Protein AF-J2ZUB1-F1 (afdb_monomer)

Mean predicted aligned error: 3.46 Å

Foldseek 3Di:
DDFDFEEADQDP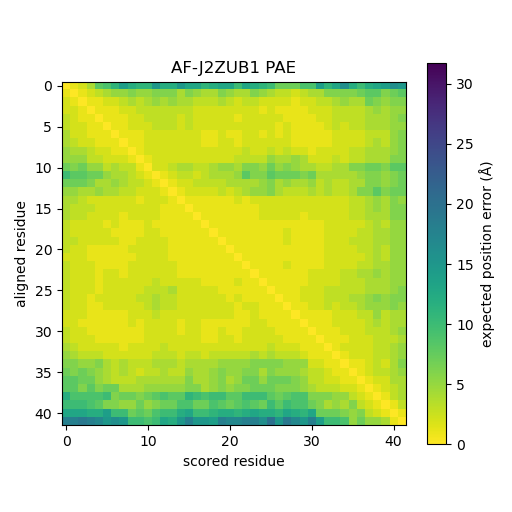VHDVRRVVVRVVVVGNDYDYDPDDPPPDDD

Secondary structure (DSSP, 8-state):
------B----TTHHHHHHHHHHHTT-S--B--SS--TTS--

Structure (mmCIF, N/CA/C/O backbone):
data_AF-J2ZUB1-F1
#
_entry.id   AF-J2ZUB1-F1
#
loop_
_atom_site.group_PDB
_atom_site.id
_atom_site.type_symbol
_atom_site.label_atom_id
_atom_site.label_alt_id
_atom_site.label_comp_id
_atom_site.label_asym_id
_atom_site.label_entity_id
_atom_site.label_seq_id
_atom_site.pdbx_PDB_ins_code
_atom_site.Cartn_x
_atom_site.Cartn_y
_atom_site.Cartn_z
_atom_site.occupancy
_atom_site.B_iso_or_equiv
_atom_site.auth_seq_id
_atom_site.auth_comp_id
_atom_site.auth_asym_id
_atom_site.auth_atom_id
_atom_site.pdbx_PDB_model_num
ATOM 1 N N . MET A 1 1 ? -21.490 -0.835 5.892 1.00 83.62 1 MET A N 1
ATOM 2 C CA . MET A 1 1 ? -20.120 -0.724 6.438 1.00 83.62 1 MET A CA 1
ATOM 3 C C . MET A 1 1 ? -19.337 0.229 5.551 1.00 83.62 1 MET A C 1
ATOM 5 O O . MET A 1 1 ? -19.365 0.044 4.340 1.00 83.62 1 MET A O 1
ATOM 9 N N . LEU A 1 2 ? -18.740 1.278 6.118 1.00 92.00 2 LEU A N 1
ATOM 10 C CA . LEU A 1 2 ? -17.958 2.261 5.360 1.00 92.00 2 LEU A CA 1
ATOM 11 C C . LEU A 1 2 ? -16.642 1.634 4.885 1.00 92.00 2 LEU A C 1
ATOM 13 O O . LEU A 1 2 ? -15.983 0.943 5.659 1.00 92.00 2 LEU A O 1
ATOM 17 N N . LYS A 1 3 ? -16.282 1.872 3.618 1.00 96.06 3 LYS A N 1
ATOM 18 C CA . LYS A 1 3 ? -14.990 1.476 3.051 1.00 96.06 3 LYS A CA 1
ATOM 19 C C . LYS A 1 3 ? -14.061 2.679 3.061 1.00 96.06 3 LYS A C 1
ATOM 21 O O . LYS A 1 3 ? -14.371 3.685 2.430 1.00 96.06 3 LYS A O 1
ATOM 26 N N . ILE A 1 4 ? -12.955 2.575 3.788 1.00 97.19 4 ILE A N 1
ATOM 27 C CA . ILE A 1 4 ? -11.983 3.659 3.955 1.00 97.19 4 ILE A CA 1
ATOM 28 C C . ILE A 1 4 ? -10.581 3.104 3.735 1.00 97.19 4 ILE A C 1
ATOM 30 O O . ILE A 1 4 ? -10.276 1.988 4.163 1.00 97.19 4 ILE A O 1
ATOM 34 N N . GLY A 1 5 ? -9.756 3.900 3.064 1.00 97.38 5 GLY A N 1
ATOM 35 C CA . GLY A 1 5 ? -8.318 3.711 3.004 1.00 97.38 5 GLY A CA 1
ATOM 36 C C . GLY A 1 5 ? -7.648 4.739 2.111 1.00 97.38 5 GLY A C 1
ATOM 37 O O . GLY A 1 5 ? -8.204 5.809 1.857 1.00 97.38 5 GLY A O 1
ATOM 38 N N . SER A 1 6 ? -6.442 4.418 1.665 1.00 97.50 6 SER A N 1
ATOM 39 C CA . SER A 1 6 ? -5.513 5.359 1.042 1.00 97.50 6 SER A CA 1
ATOM 40 C C . SER A 1 6 ? -4.920 4.815 -0.258 1.00 97.50 6 SER A C 1
ATOM 42 O O . SER A 1 6 ? -5.145 3.670 -0.661 1.00 97.50 6 SER A O 1
ATOM 44 N N . HIS A 1 7 ? -4.174 5.675 -0.948 1.00 96.00 7 HIS A N 1
ATOM 45 C CA . HIS A 1 7 ? -3.281 5.239 -2.008 1.00 96.00 7 HIS A CA 1
ATOM 46 C C . HIS A 1 7 ? -2.040 4.585 -1.387 1.00 96.00 7 HIS A C 1
ATOM 48 O O . HIS A 1 7 ? -1.421 5.189 -0.512 1.00 96.00 7 HIS A O 1
ATOM 54 N N . VAL A 1 8 ? -1.684 3.388 -1.849 1.00 96.25 8 VAL A N 1
ATOM 55 C CA . VAL A 1 8 ? -0.571 2.578 -1.320 1.00 96.25 8 VAL A CA 1
ATOM 56 C C . VAL A 1 8 ? 0.447 2.264 -2.415 1.00 96.25 8 VAL A C 1
ATOM 58 O O . VAL A 1 8 ? 0.158 2.397 -3.609 1.00 96.25 8 VAL A O 1
ATOM 61 N N . SER A 1 9 ? 1.662 1.873 -2.032 1.00 92.50 9 SER A N 1
ATOM 62 C CA . SER A 1 9 ? 2.746 1.664 -2.990 1.00 92.50 9 SER A CA 1
ATOM 63 C C . SER A 1 9 ? 2.590 0.355 -3.765 1.00 92.50 9 SER A C 1
ATOM 65 O O . SER A 1 9 ? 2.657 -0.741 -3.212 1.00 92.50 9 SER A O 1
ATOM 67 N N . PH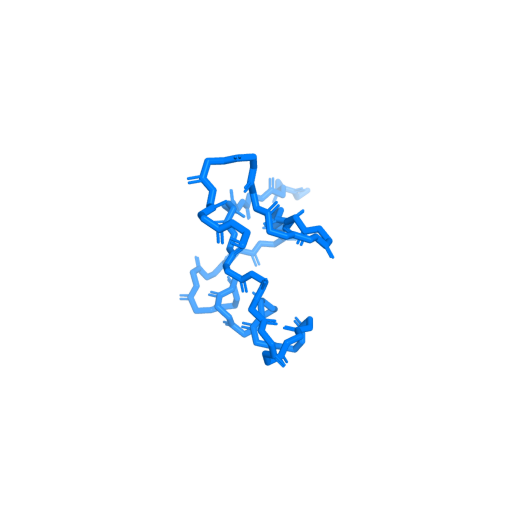E A 1 10 ? 2.452 0.461 -5.086 1.00 92.69 10 PHE A N 1
ATOM 68 C CA . PHE A 1 10 ? 2.533 -0.676 -6.001 1.00 92.69 10 PHE A CA 1
ATOM 69 C C . PHE A 1 10 ? 3.892 -0.665 -6.701 1.00 92.69 10 PHE A C 1
ATOM 71 O O . PHE A 1 10 ? 4.078 -0.082 -7.768 1.00 92.69 10 PHE A O 1
ATOM 78 N N . SER A 1 11 ? 4.876 -1.253 -6.025 1.00 83.44 11 SER A N 1
ATOM 79 C CA . SER A 1 11 ? 6.258 -1.353 -6.501 1.00 83.44 11 SER A CA 1
ATOM 80 C C . SER A 1 11 ? 6.508 -2.682 -7.226 1.00 83.44 11 SER A C 1
ATOM 82 O O . SER A 1 11 ? 5.601 -3.496 -7.391 1.00 83.44 11 SER A O 1
ATOM 84 N N . GLY A 1 12 ? 7.762 -2.966 -7.596 1.00 84.38 12 GLY A N 1
ATOM 85 C CA . GLY A 1 12 ? 8.162 -4.270 -8.151 1.00 84.38 12 GLY A CA 1
ATOM 86 C C . GLY A 1 12 ? 7.876 -5.475 -7.237 1.00 84.38 12 GLY A C 1
ATOM 87 O O . GLY A 1 12 ? 8.004 -6.612 -7.676 1.00 84.38 12 GLY A O 1
ATOM 88 N N . LYS A 1 13 ? 7.461 -5.240 -5.983 1.00 89.81 13 LYS A N 1
ATOM 89 C CA . LYS A 1 13 ? 6.971 -6.268 -5.052 1.00 89.81 13 LYS A CA 1
ATOM 90 C C . LYS A 1 13 ? 5.523 -6.709 -5.328 1.00 89.81 13 LYS A C 1
ATOM 92 O O . LYS A 1 13 ? 5.076 -7.706 -4.769 1.00 89.81 13 LYS A O 1
ATOM 97 N N . GLY A 1 14 ? 4.800 -5.992 -6.188 1.00 91.50 14 GLY A N 1
ATOM 98 C CA . GLY A 1 14 ? 3.471 -6.363 -6.665 1.00 91.50 14 GLY A CA 1
ATOM 99 C C . GLY A 1 14 ? 2.340 -6.160 -5.654 1.00 91.50 14 GLY A C 1
ATOM 100 O O . GLY A 1 14 ? 2.467 -5.446 -4.659 1.00 91.50 14 GLY A O 1
ATOM 101 N N . LEU A 1 15 ? 1.198 -6.792 -5.943 1.00 95.69 15 LEU A N 1
ATOM 102 C CA . LEU A 1 15 ? -0.077 -6.519 -5.266 1.00 95.69 15 LEU A CA 1
ATOM 103 C C . LEU A 1 15 ? -0.092 -6.950 -3.800 1.00 95.69 15 LEU A C 1
ATOM 105 O O . LEU A 1 15 ? -0.740 -6.297 -2.988 1.00 95.69 15 LEU A O 1
ATOM 109 N N . LEU A 1 16 ? 0.623 -8.026 -3.463 1.00 96.12 16 LEU A N 1
ATOM 110 C CA . LEU A 1 16 ? 0.679 -8.529 -2.092 1.00 96.12 16 LEU A CA 1
ATOM 111 C C . LEU A 1 16 ? 1.250 -7.467 -1.147 1.00 96.12 16 LEU A C 1
ATOM 11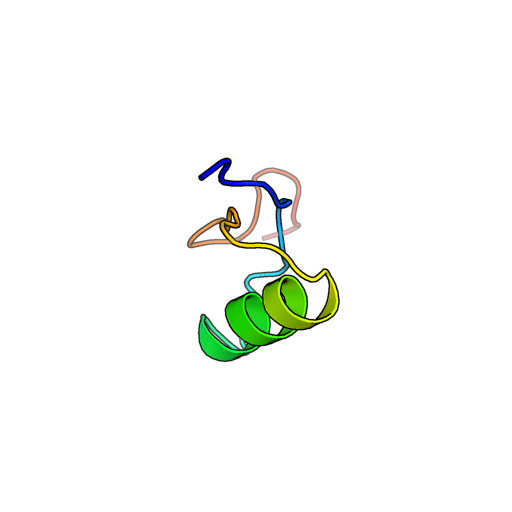3 O O . LEU A 1 16 ? 0.666 -7.203 -0.104 1.00 96.12 16 LEU A O 1
ATOM 117 N N . ASN A 1 17 ? 2.318 -6.784 -1.564 1.00 95.81 17 ASN A N 1
ATOM 118 C CA . ASN A 1 17 ? 2.924 -5.721 -0.771 1.00 95.81 17 ASN A CA 1
ATOM 119 C C . ASN A 1 17 ? 1.983 -4.520 -0.578 1.00 95.81 17 ASN A C 1
ATOM 121 O O . ASN A 1 17 ? 1.878 -4.003 0.530 1.00 95.81 17 ASN A O 1
ATOM 125 N N . ALA A 1 18 ? 1.260 -4.117 -1.626 1.00 96.94 18 ALA A N 1
ATOM 126 C CA . ALA A 1 18 ? 0.254 -3.058 -1.531 1.00 96.94 18 ALA A CA 1
ATOM 127 C C . ALA A 1 18 ? -0.892 -3.433 -0.569 1.00 96.94 18 ALA A C 1
ATOM 129 O O . ALA A 1 18 ? -1.345 -2.606 0.222 1.00 96.94 18 ALA A O 1
ATOM 130 N N . ALA A 1 19 ? -1.348 -4.689 -0.609 1.00 97.19 19 ALA A N 1
ATOM 131 C CA . ALA A 1 19 ? -2.390 -5.188 0.284 1.00 97.19 19 ALA A CA 1
ATOM 132 C C . ALA A 1 19 ? -1.915 -5.264 1.746 1.00 97.19 19 ALA A C 1
ATOM 134 O O . ALA A 1 19 ? -2.665 -4.899 2.651 1.00 97.19 19 ALA A O 1
ATOM 135 N N . GLU A 1 20 ? -0.672 -5.690 1.981 1.00 97.19 20 GLU A N 1
ATOM 136 C CA . GLU A 1 20 ? -0.049 -5.680 3.308 1.00 97.19 20 GLU A CA 1
ATOM 137 C C . GLU A 1 20 ? 0.046 -4.255 3.864 1.00 97.19 20 GLU A C 1
ATOM 139 O O . GLU A 1 20 ? -0.366 -4.020 4.998 1.00 97.19 20 GLU A O 1
ATOM 144 N N . GLU A 1 21 ? 0.502 -3.286 3.062 1.00 97.06 21 GLU A N 1
ATOM 145 C CA . GLU A 1 21 ? 0.568 -1.873 3.454 1.00 97.06 21 GLU A CA 1
ATOM 146 C 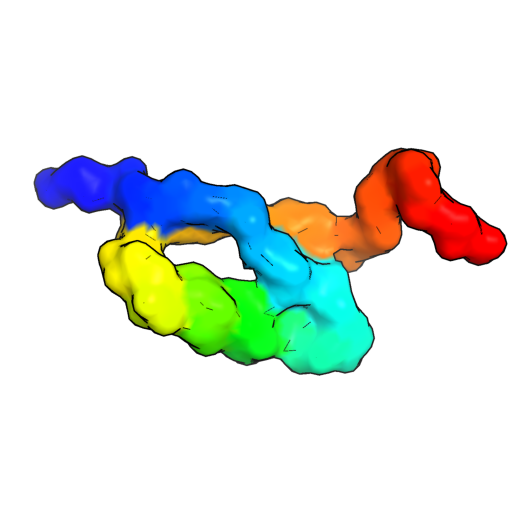C . GLU A 1 21 ? -0.819 -1.346 3.858 1.00 97.06 21 GLU A C 1
ATOM 148 O O . GLU A 1 21 ? -0.990 -0.841 4.970 1.00 97.06 21 GLU A O 1
ATOM 153 N N . ALA A 1 22 ? -1.841 -1.564 3.024 1.00 97.81 22 ALA A N 1
ATOM 154 C CA . ALA A 1 22 ? -3.220 -1.190 3.340 1.00 97.81 22 ALA A CA 1
ATOM 155 C C . ALA A 1 22 ? -3.737 -1.862 4.627 1.00 97.81 22 ALA A C 1
ATOM 157 O O . ALA A 1 22 ? -4.446 -1.233 5.420 1.00 97.81 22 ALA A O 1
ATOM 158 N N . SER A 1 23 ? -3.349 -3.119 4.865 1.00 97.69 23 SER A N 1
ATOM 159 C CA . SER A 1 23 ? -3.687 -3.844 6.089 1.00 97.69 23 SER A CA 1
ATOM 160 C C . SER A 1 23 ? -3.034 -3.221 7.324 1.00 97.69 23 SER A C 1
ATOM 162 O O . SER A 1 23 ? -3.685 -3.149 8.366 1.00 97.69 23 SER A O 1
ATOM 164 N N . THR A 1 24 ? -1.791 -2.724 7.234 1.00 97.81 24 THR A N 1
ATOM 165 C CA . THR A 1 24 ? -1.144 -2.019 8.361 1.00 97.81 24 THR A CA 1
ATOM 166 C C . THR A 1 24 ? -1.862 -0.721 8.732 1.00 97.81 24 THR A C 1
ATOM 168 O O . THR A 1 24 ? -1.837 -0.312 9.890 1.00 97.81 24 THR A O 1
ATOM 171 N N . TYR A 1 25 ? -2.562 -0.107 7.775 1.00 97.06 25 TYR A N 1
ATOM 172 C CA . TYR A 1 25 ? -3.374 1.093 7.991 1.00 97.06 25 TYR A CA 1
ATOM 173 C C . TYR A 1 25 ? -4.787 0.795 8.513 1.00 97.06 25 TYR A C 1
ATOM 175 O O . TYR A 1 25 ? -5.569 1.725 8.700 1.00 97.06 25 TYR A O 1
ATOM 183 N N . GLY A 1 26 ? -5.158 -0.477 8.708 1.00 96.69 26 GLY A N 1
ATOM 184 C CA . GLY A 1 26 ? -6.5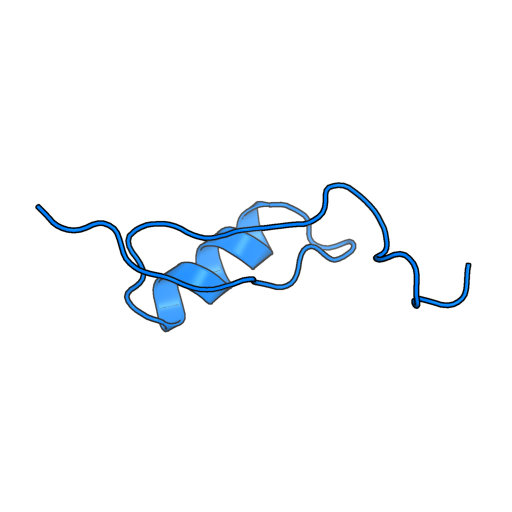26 -0.862 9.078 1.00 96.69 26 GLY A CA 1
ATOM 185 C C . GLY A 1 26 ? -7.561 -0.522 7.999 1.00 96.69 26 GLY A C 1
ATOM 186 O O . GLY A 1 26 ? -8.737 -0.315 8.302 1.00 96.69 26 GLY A O 1
ATOM 187 N N . SER A 1 27 ? -7.124 -0.415 6.741 1.00 97.50 27 SER A N 1
ATOM 188 C CA . SER A 1 27 ? -7.976 -0.000 5.629 1.00 97.50 27 SER A CA 1
ATOM 189 C C . SER A 1 27 ? -8.820 -1.158 5.096 1.00 97.50 27 SER A C 1
ATOM 191 O O . SER A 1 27 ? -8.382 -2.302 5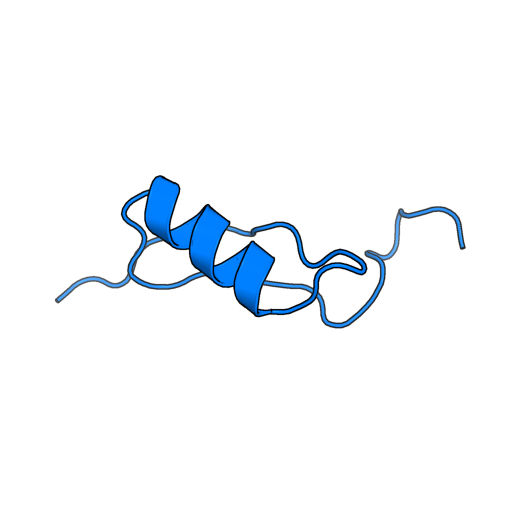.030 1.00 97.50 27 SER A O 1
ATOM 193 N N . SER A 1 28 ? -10.040 -0.849 4.659 1.00 96.88 28 SER A N 1
ATOM 194 C CA . SER A 1 28 ? -10.973 -1.801 4.026 1.00 96.88 28 SER A CA 1
ATOM 195 C C . SER A 1 28 ? 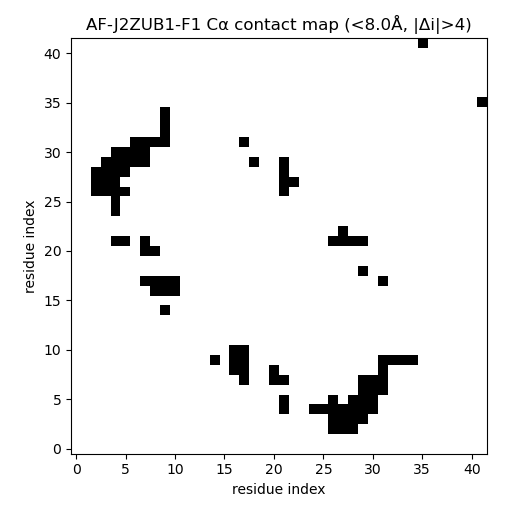-11.077 -1.627 2.505 1.00 96.88 28 SER A C 1
ATOM 197 O O . SER A 1 28 ? -11.802 -2.361 1.832 1.00 96.88 28 SER A O 1
ATOM 199 N N . THR A 1 29 ? -10.364 -0.643 1.957 1.00 97.62 29 THR A N 1
ATOM 200 C CA . THR A 1 29 ? -10.171 -0.391 0.525 1.00 97.62 29 THR A CA 1
ATOM 201 C C . THR A 1 29 ? -8.840 0.329 0.329 1.00 97.62 29 THR A C 1
ATOM 2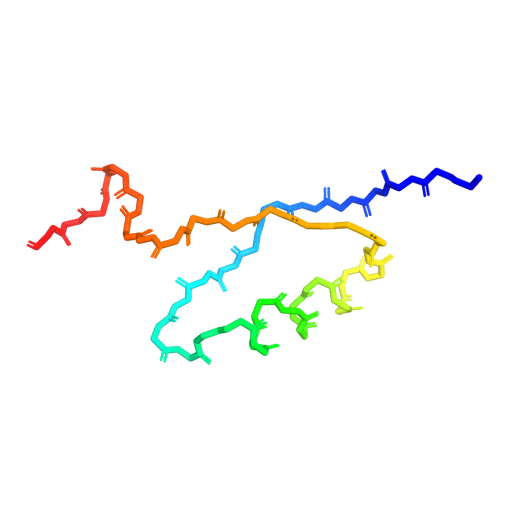03 O O . THR A 1 29 ? -8.356 0.963 1.257 1.00 97.62 29 THR A O 1
ATOM 206 N N . PHE A 1 30 ? -8.243 0.269 -0.855 1.00 97.88 30 PHE A N 1
ATOM 207 C CA . PHE A 1 30 ? -7.027 1.019 -1.176 1.00 97.88 30 PHE A CA 1
ATOM 208 C C . PHE A 1 30 ? -6.937 1.263 -2.683 1.00 97.88 30 PHE A C 1
ATOM 210 O O . PHE A 1 30 ? -7.634 0.613 -3.464 1.00 97.88 30 PHE A O 1
ATOM 217 N N . MET A 1 31 ? -6.103 2.220 -3.085 1.00 97.62 31 MET A N 1
ATOM 218 C CA . MET A 1 31 ? -5.854 2.556 -4.489 1.00 97.62 31 MET A CA 1
ATOM 219 C C . MET A 1 31 ? -4.394 2.281 -4.844 1.00 97.62 31 MET A C 1
ATOM 221 O O . MET A 1 31 ? -3.502 2.554 -4.046 1.00 97.62 31 MET A O 1
ATOM 225 N N . ILE A 1 32 ? -4.162 1.783 -6.056 1.00 95.94 32 ILE A N 1
ATOM 226 C CA . ILE A 1 32 ? -2.832 1.587 -6.635 1.00 95.94 32 ILE A CA 1
ATOM 227 C C . ILE A 1 32 ? -2.789 2.141 -8.058 1.00 95.94 32 ILE A C 1
ATOM 229 O O . ILE A 1 32 ? -3.810 2.171 -8.748 1.00 95.94 32 ILE A O 1
ATOM 233 N N . 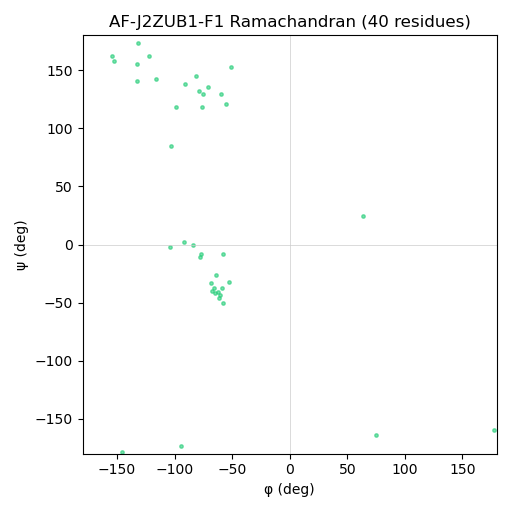TYR A 1 33 ? -1.595 2.492 -8.525 1.00 92.56 33 TYR A N 1
ATOM 234 C CA . TYR A 1 33 ? -1.313 2.589 -9.955 1.00 92.56 33 TYR A CA 1
ATOM 235 C C . TYR A 1 33 ? -0.791 1.244 -10.465 1.00 92.56 33 TYR A C 1
ATOM 237 O O . TYR A 1 33 ? 0.039 0.619 -9.818 1.00 92.56 33 TYR A O 1
ATOM 245 N N . THR A 1 34 ? -1.236 0.800 -11.641 1.00 90.44 34 THR A N 1
ATOM 246 C CA . THR A 1 34 ? -0.734 -0.435 -12.278 1.00 90.44 34 THR A CA 1
ATOM 247 C C . THR A 1 34 ? 0.639 -0.264 -12.936 1.00 90.44 34 THR A C 1
ATOM 249 O O . THR A 1 34 ? 1.249 -1.240 -13.365 1.00 90.44 34 THR A O 1
ATOM 252 N N . GLY A 1 35 ? 1.133 0.972 -13.010 1.00 85.81 35 GLY A N 1
ATOM 253 C CA . GLY A 1 35 ? 2.452 1.333 -13.512 1.00 85.81 35 GLY A CA 1
ATOM 254 C C . GLY A 1 35 ? 3.019 2.526 -12.749 1.00 85.81 35 GLY A C 1
ATOM 255 O O . GLY A 1 35 ? 2.390 3.044 -11.826 1.00 85.81 35 GLY A O 1
ATOM 256 N N . ALA A 1 36 ? 4.211 2.973 -13.142 1.00 86.69 36 ALA A N 1
ATOM 257 C CA . ALA A 1 36 ? 4.844 4.126 -12.517 1.00 86.69 36 ALA A CA 1
ATOM 258 C C . ALA A 1 36 ? 3.955 5.384 -12.670 1.00 86.69 36 ALA A C 1
ATOM 260 O O . ALA A 1 36 ? 3.521 5.678 -13.791 1.00 86.69 36 ALA A O 1
ATOM 261 N N . PRO A 1 37 ? 3.674 6.124 -11.579 1.00 86.94 37 PRO A N 1
ATOM 262 C CA . PRO A 1 37 ? 2.970 7.400 -11.642 1.00 86.94 37 PRO A CA 1
ATOM 263 C C . PRO A 1 37 ? 3.605 8.355 -12.658 1.00 86.94 37 PRO A C 1
ATOM 265 O O . PRO A 1 37 ? 4.809 8.314 -12.900 1.00 86.94 37 PRO A O 1
ATOM 268 N N . GLN A 1 38 ? 2.810 9.266 -13.220 1.00 86.88 38 GLN A N 1
ATOM 269 C CA . GLN A 1 38 ? 3.250 10.167 -14.296 1.00 86.88 38 GLN A CA 1
ATOM 270 C C . GLN A 1 38 ? 4.536 10.953 -13.972 1.00 86.88 38 GLN A C 1
ATOM 272 O O . GLN A 1 38 ? 5.330 11.222 -14.869 1.00 86.88 38 GLN A O 1
ATOM 277 N N . ASN A 1 39 ? 4.750 11.297 -12.698 1.00 87.12 39 ASN A N 1
ATOM 278 C CA . ASN A 1 39 ? 5.891 12.100 -12.247 1.00 87.12 39 ASN A CA 1
ATOM 279 C C . ASN A 1 39 ? 7.111 11.262 -11.833 1.00 87.12 39 ASN A C 1
ATOM 281 O O . ASN A 1 39 ? 8.112 11.808 -11.371 1.00 87.12 39 ASN A O 1
ATOM 285 N N . THR A 1 40 ? 7.047 9.940 -11.961 1.00 80.56 40 THR A N 1
ATOM 286 C CA . THR A 1 40 ? 8.189 9.065 -11.709 1.00 80.56 40 THR A CA 1
ATOM 287 C C . THR A 1 40 ? 9.113 9.101 -12.926 1.00 80.56 40 THR A C 1
ATOM 289 O O . THR A 1 40 ? 8.650 8.977 -14.061 1.00 80.56 40 THR A O 1
ATOM 292 N N . ARG A 1 41 ? 10.425 9.283 -12.708 1.00 74.56 41 ARG A N 1
ATOM 293 C CA . ARG A 1 41 ? 11.418 9.143 -13.785 1.00 74.56 41 ARG A CA 1
ATOM 294 C C . ARG A 1 41 ? 11.256 7.759 -14.415 1.00 74.56 41 ARG A C 1
ATOM 296 O O . ARG A 1 41 ? 11.350 6.763 -13.699 1.00 74.56 41 ARG A O 1
ATOM 303 N N . ARG A 1 42 ? 10.975 7.738 -15.717 1.00 63.34 42 ARG A N 1
ATOM 304 C CA . ARG A 1 42 ? 11.028 6.521 -16.529 1.00 63.34 42 ARG A CA 1
ATOM 305 C C . ARG A 1 42 ? 12.471 6.125 -16.784 1.00 63.34 42 ARG A C 1
ATOM 307 O O . ARG A 1 42 ? 13.298 7.052 -16.945 1.00 63.34 42 ARG A O 1
#

Radius of gyration: 11.21 Å; Cα contacts (8 Å, |Δi|>4): 50; chains: 1; bounding box: 32×21×26 Å

pLDDT: mean 92.18, std 7.25, range [63.34, 97.88]

Sequence (42 aa):
MLKIGSHVSFSGKGLLNAAEEASTYGSSTFMIYTGAPQNTRR

Solvent-accessible surface area (backbone atoms only — not comparable to full-atom values): 2754 Å² total; per-residue (Å²): 134,89,73,45,62,50,79,43,68,55,52,99,74,35,68,66,51,24,53,50,55,34,50,77,69,73,33,73,41,70,43,68,54,99,56,83,57,92,89,51,88,128

Nearest PDB structures (foldseek):
  2h1r-assembly2_B  TM=4.750E-01  e=3.631E+00  Plasmodium falciparum
  6p3n-assembly1_A-2  TM=4.572E-01  e=9.565E+00  Glaucium flavum